Protein AF-A0A511XPR0-F1 (afdb_monomer_lite)

pLDDT: mean 84.02, std 18.01, range [37.25, 98.38]

Foldseek 3Di:
DDDDDDDDDDDPPPPPPPPPPPPVPPPPPQAALVCLVPDDPVCNQVVVFVQCCPQQNWPAWPVSSCVSLVSNPWDWDQDPPQKIKTKHWDWDQDVPDGIKIKIKIKIFHADPVSTGGRDIDIDIDID

Structure (mmCIF, N/CA/C/O backbone):
data_AF-A0A511XPR0-F1
#
_entry.id   AF-A0A511XPR0-F1
#
loop_
_atom_site.group_PDB
_atom_site.id
_atom_site.type_symbol
_atom_site.label_atom_id
_atom_site.label_alt_id
_atom_site.label_comp_id
_atom_site.label_asym_id
_atom_site.label_entity_id
_atom_site.label_seq_id
_atom_site.pdbx_PDB_ins_code
_atom_site.Cartn_x
_atom_site.Cartn_y
_atom_site.Cartn_z
_atom_site.occupancy
_atom_site.B_iso_or_equiv
_atom_site.auth_seq_id
_atom_site.auth_comp_id
_atom_site.auth_asym_id
_atom_site.auth_atom_id
_atom_site.pdbx_PDB_model_num
ATOM 1 N N . MET A 1 1 ? 35.590 -77.454 20.969 1.00 38.31 1 MET A N 1
ATOM 2 C CA . MET A 1 1 ? 37.048 -77.222 20.984 1.00 38.31 1 MET A CA 1
ATOM 3 C C . MET A 1 1 ? 37.382 -76.160 19.952 1.00 38.31 1 MET A C 1
ATOM 5 O O . MET A 1 1 ? 36.944 -76.286 18.820 1.00 38.31 1 MET A O 1
ATOM 9 N N . SER A 1 2 ? 38.134 -75.153 20.403 1.00 37.25 2 SER A N 1
ATOM 10 C CA . SER A 1 2 ? 39.108 -74.358 19.637 1.00 37.25 2 SER A CA 1
ATOM 11 C C . SER A 1 2 ? 38.615 -73.347 18.590 1.00 37.25 2 SER A C 1
ATOM 13 O O . SER A 1 2 ? 38.543 -73.643 17.408 1.00 37.25 2 SER A O 1
ATOM 15 N N . SER A 1 3 ? 38.357 -72.132 19.090 1.00 43.34 3 SER A N 1
ATOM 16 C CA . SER A 1 3 ? 39.143 -70.896 18.886 1.00 43.34 3 SER A CA 1
ATOM 17 C C . SER A 1 3 ? 39.477 -70.331 17.486 1.00 43.34 3 SER A C 1
ATOM 19 O O . SER A 1 3 ? 39.581 -71.053 16.502 1.00 43.34 3 SER A O 1
ATOM 21 N N . PRO A 1 4 ? 39.663 -68.992 17.420 1.00 56.97 4 PRO A N 1
ATOM 22 C CA . PRO A 1 4 ? 39.358 -68.130 16.280 1.00 56.97 4 PRO A CA 1
ATOM 23 C C . PRO A 1 4 ? 40.605 -67.737 15.472 1.00 56.97 4 PRO A C 1
ATOM 25 O O . PRO A 1 4 ? 41.732 -67.867 15.946 1.00 56.97 4 PRO A O 1
ATOM 28 N N . CYS A 1 5 ? 40.415 -67.158 14.282 1.00 52.38 5 CYS A N 1
ATOM 29 C CA . CYS A 1 5 ? 41.480 -66.424 13.596 1.00 52.38 5 CYS A CA 1
ATOM 30 C C . CYS A 1 5 ? 41.049 -64.976 13.335 1.00 52.38 5 CYS A C 1
ATOM 32 O O . CYS A 1 5 ? 40.307 -64.666 12.407 1.00 52.38 5 CYS A O 1
ATOM 34 N N . THR A 1 6 ? 41.522 -64.104 14.219 1.00 53.62 6 THR A N 1
ATOM 35 C CA . THR A 1 6 ? 41.489 -62.643 14.153 1.00 53.62 6 THR A CA 1
ATOM 36 C C . THR A 1 6 ? 42.359 -62.120 13.004 1.00 53.62 6 THR A C 1
ATOM 38 O O . THR A 1 6 ? 43.535 -62.469 12.938 1.00 53.62 6 THR A O 1
ATOM 41 N N . ARG A 1 7 ? 41.838 -61.207 12.170 1.00 49.62 7 ARG A N 1
ATOM 42 C CA . ARG A 1 7 ? 42.614 -60.209 11.393 1.00 49.62 7 ARG A CA 1
ATOM 43 C C . ARG A 1 7 ? 41.786 -58.918 11.323 1.00 49.62 7 ARG A C 1
ATOM 45 O O . ARG A 1 7 ? 40.700 -58.928 10.765 1.00 49.62 7 ARG A O 1
ATOM 52 N N . ILE A 1 8 ? 42.066 -57.961 12.208 1.00 53.03 8 ILE A N 1
ATOM 53 C CA . ILE A 1 8 ? 42.859 -56.731 11.990 1.00 53.03 8 ILE A CA 1
ATOM 54 C C . ILE A 1 8 ? 42.204 -55.758 10.994 1.00 53.03 8 ILE A C 1
ATOM 56 O O . ILE A 1 8 ? 41.913 -56.085 9.851 1.00 53.03 8 ILE A O 1
ATOM 60 N N . ALA A 1 9 ? 41.977 -54.559 11.528 1.00 51.84 9 ALA A N 1
ATOM 61 C CA . ALA A 1 9 ? 41.150 -53.461 11.061 1.00 51.84 9 ALA A CA 1
ATOM 62 C C . ALA A 1 9 ? 41.687 -52.688 9.847 1.00 51.84 9 ALA A C 1
ATOM 64 O O . ALA A 1 9 ? 42.891 -52.617 9.618 1.00 51.84 9 ALA A O 1
ATOM 65 N N . LEU A 1 10 ? 40.781 -51.961 9.189 1.00 43.81 10 LEU A N 1
ATOM 66 C CA . LEU A 1 10 ? 41.106 -50.682 8.562 1.00 43.81 10 LEU A CA 1
ATOM 67 C C . LEU A 1 10 ? 39.925 -49.723 8.740 1.00 43.81 10 LEU A C 1
ATOM 69 O O . LEU A 1 10 ? 38.854 -49.883 8.161 1.00 43.81 10 LEU A O 1
ATOM 73 N N . ILE A 1 11 ? 40.136 -48.761 9.633 1.00 55.88 11 ILE A N 1
ATOM 74 C CA . ILE A 1 11 ? 39.236 -47.653 9.933 1.00 55.88 11 ILE A CA 1
ATOM 75 C C . ILE A 1 11 ? 39.344 -46.663 8.771 1.00 55.88 11 ILE A C 1
ATOM 77 O O . ILE A 1 11 ? 40.370 -46.008 8.612 1.00 55.88 11 ILE A O 1
ATOM 81 N N . ALA A 1 12 ? 38.291 -46.545 7.966 1.00 52.66 12 ALA A N 1
ATOM 82 C CA . ALA A 1 12 ? 38.139 -45.455 7.009 1.00 52.66 12 ALA A CA 1
ATOM 83 C C . ALA A 1 12 ? 37.118 -44.458 7.567 1.00 52.66 12 ALA A C 1
ATOM 85 O O . ALA A 1 12 ? 35.947 -44.455 7.189 1.00 52.66 12 ALA A O 1
ATOM 86 N N . THR A 1 13 ? 37.552 -43.623 8.512 1.00 58.22 13 THR A N 1
ATOM 87 C CA . THR A 1 13 ? 36.764 -42.470 8.957 1.00 58.22 13 THR A CA 1
ATOM 88 C C . THR A 1 13 ? 36.824 -41.420 7.855 1.00 58.22 13 THR A C 1
ATOM 90 O O . THR A 1 13 ? 37.716 -40.574 7.828 1.00 58.22 13 THR A O 1
ATOM 93 N N . ALA A 1 14 ? 35.895 -41.491 6.905 1.00 56.81 14 ALA A N 1
ATOM 94 C CA . ALA A 1 14 ? 35.669 -40.400 5.973 1.00 56.81 14 ALA A CA 1
ATOM 95 C C . ALA A 1 14 ? 35.142 -39.203 6.778 1.00 56.81 14 ALA A C 1
ATOM 97 O O . ALA A 1 14 ? 33.968 -39.152 7.145 1.00 56.81 14 ALA A O 1
ATOM 98 N N . MET A 1 15 ? 36.027 -38.255 7.094 1.00 55.50 15 MET A N 1
ATOM 99 C CA . MET A 1 15 ? 35.630 -36.929 7.555 1.00 55.50 15 MET A CA 1
ATOM 100 C C . MET A 1 15 ? 34.886 -36.252 6.404 1.00 55.50 15 MET A C 1
ATOM 102 O O . MET A 1 15 ? 35.480 -35.600 5.549 1.00 55.50 15 MET A O 1
ATOM 106 N N . LEU A 1 16 ? 33.568 -36.437 6.361 1.00 52.12 16 LEU A N 1
ATOM 107 C CA . LEU A 1 16 ? 32.683 -35.555 5.620 1.00 52.12 16 LEU A CA 1
ATOM 108 C C . LEU A 1 16 ? 32.689 -34.226 6.367 1.00 52.12 16 LEU A C 1
ATOM 110 O O . LEU A 1 16 ? 31.879 -33.976 7.258 1.00 52.12 16 LEU A O 1
ATOM 114 N N . SER A 1 17 ? 33.657 -33.388 6.017 1.00 56.12 17 SER A N 1
ATOM 115 C CA . SER A 1 17 ? 33.628 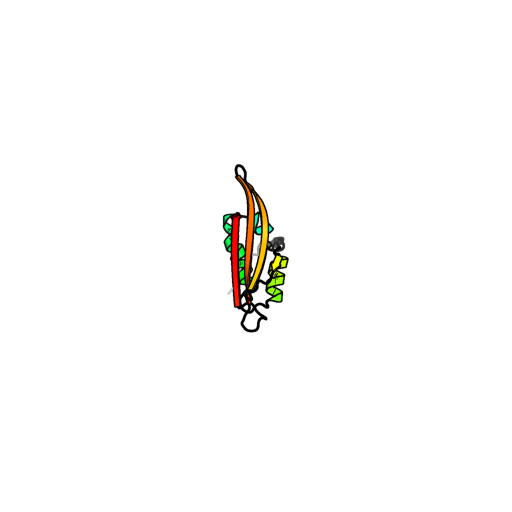-31.964 6.294 1.00 56.12 17 SER A CA 1
ATOM 116 C C . SER A 1 17 ? 32.392 -31.409 5.595 1.00 56.12 17 SER A C 1
ATOM 118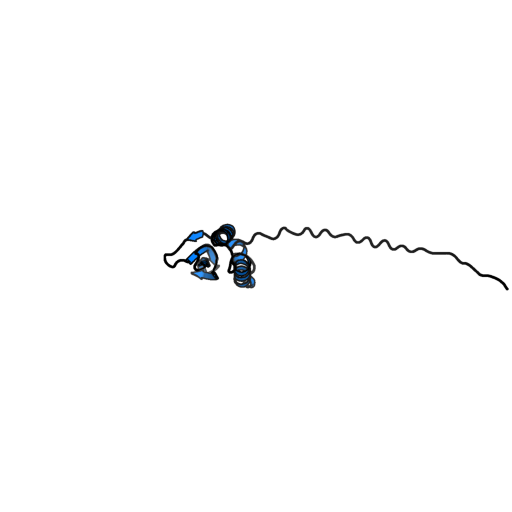 O O . SER A 1 17 ? 32.452 -31.006 4.433 1.00 56.12 17 SER A O 1
ATOM 120 N N . LEU A 1 18 ? 31.243 -31.413 6.276 1.00 55.94 18 LEU A N 1
ATOM 121 C CA . LEU A 1 18 ? 30.151 -30.527 5.909 1.00 55.94 18 LEU A CA 1
ATOM 122 C C . LEU A 1 18 ? 30.679 -29.117 6.150 1.00 55.94 18 LEU A C 1
ATOM 124 O O . LEU A 1 18 ? 30.584 -28.574 7.249 1.00 55.94 18 LEU A O 1
ATOM 128 N N . GLY A 1 19 ? 31.288 -28.542 5.114 1.00 53.03 19 GLY A N 1
ATOM 129 C CA . GLY A 1 19 ? 31.463 -27.110 5.017 1.00 53.03 19 GLY A CA 1
ATOM 130 C C . GLY A 1 19 ? 30.071 -26.514 5.114 1.00 53.03 19 GLY A C 1
ATOM 131 O O . GLY A 1 19 ? 29.310 -26.542 4.145 1.00 53.03 19 GLY A O 1
ATOM 132 N N . ALA A 1 20 ? 29.719 -26.043 6.309 1.00 60.31 20 ALA A N 1
ATOM 133 C CA . ALA A 1 20 ? 28.565 -25.202 6.522 1.00 60.31 20 ALA A CA 1
ATOM 134 C C . ALA A 1 20 ? 28.809 -23.963 5.667 1.00 60.31 20 ALA A C 1
ATOM 136 O O . ALA A 1 20 ? 29.496 -23.028 6.070 1.00 60.31 20 ALA A O 1
ATOM 137 N N . SER A 1 21 ? 28.310 -24.010 4.435 1.00 53.28 21 SER A N 1
ATOM 138 C CA . SER A 1 21 ? 28.191 -22.833 3.603 1.00 53.28 21 SER A CA 1
ATOM 139 C C . SER A 1 21 ? 27.257 -21.924 4.377 1.00 53.28 21 SER A C 1
ATOM 141 O O . SER A 1 21 ? 26.043 -22.131 4.394 1.00 53.28 21 SER A O 1
ATOM 143 N N . THR A 1 22 ? 27.823 -20.960 5.093 1.00 53.31 22 THR A N 1
ATOM 144 C CA . THR A 1 22 ? 27.074 -19.819 5.580 1.00 53.31 22 THR A CA 1
ATOM 145 C C . THR A 1 22 ? 26.642 -19.088 4.323 1.00 53.31 22 THR A C 1
ATOM 147 O O . THR A 1 22 ? 27.352 -18.246 3.778 1.00 53.31 22 THR A O 1
ATOM 150 N N . ALA A 1 23 ? 25.483 -19.479 3.789 1.00 57.50 23 ALA A N 1
ATOM 151 C CA . ALA A 1 23 ? 24.761 -18.642 2.862 1.00 57.50 23 ALA A CA 1
ATOM 152 C C . ALA A 1 23 ? 24.636 -17.304 3.584 1.00 57.50 23 ALA A C 1
ATOM 154 O O . ALA A 1 23 ? 23.929 -17.204 4.587 1.00 57.50 23 ALA A O 1
ATOM 155 N N . VAL A 1 24 ? 25.409 -16.311 3.139 1.00 55.22 24 VAL A N 1
ATOM 156 C CA . VAL A 1 24 ? 25.233 -14.925 3.548 1.00 55.22 24 VAL A CA 1
ATOM 157 C C . VAL A 1 24 ? 23.807 -14.611 3.147 1.00 55.22 24 VAL A C 1
ATOM 159 O O . VAL A 1 24 ? 23.506 -14.385 1.974 1.00 55.22 24 VAL A O 1
ATOM 162 N N . GLN A 1 25 ? 22.899 -14.740 4.108 1.00 46.94 25 GLN A N 1
ATOM 163 C CA . GLN A 1 25 ? 21.494 -14.493 3.901 1.00 46.94 25 GLN A CA 1
ATOM 164 C C . GLN A 1 25 ? 21.407 -12.992 3.698 1.00 46.94 25 GLN A C 1
ATOM 166 O O . GLN A 1 25 ? 21.429 -12.224 4.657 1.00 46.94 25 GLN A O 1
ATOM 171 N N . ALA A 1 26 ? 21.438 -12.577 2.427 1.00 57.62 26 ALA A N 1
ATOM 172 C CA . ALA A 1 26 ? 21.257 -11.193 2.044 1.00 57.62 26 ALA A CA 1
ATOM 173 C C . ALA A 1 26 ? 20.029 -10.702 2.804 1.00 57.62 26 ALA A C 1
ATOM 175 O O . ALA A 1 26 ? 18.951 -11.293 2.673 1.00 57.62 26 ALA A O 1
ATOM 176 N N . ALA A 1 27 ? 20.228 -9.700 3.666 1.00 58.62 27 ALA A N 1
ATOM 177 C CA . ALA A 1 27 ? 19.159 -9.185 4.500 1.00 58.62 27 ALA A CA 1
ATOM 178 C C . ALA A 1 27 ? 17.943 -8.933 3.596 1.00 58.62 27 ALA A C 1
ATOM 180 O O . ALA A 1 27 ? 18.115 -8.349 2.516 1.00 58.62 27 ALA A O 1
ATOM 181 N N . PRO A 1 28 ? 16.745 -9.426 3.960 1.00 62.69 28 PRO A N 1
ATOM 182 C CA . PRO A 1 28 ? 15.585 -9.330 3.091 1.00 62.69 28 PRO A CA 1
ATOM 183 C C . PRO A 1 28 ? 15.407 -7.871 2.680 1.00 62.69 28 PRO A C 1
ATOM 185 O O . PRO A 1 28 ? 15.240 -6.996 3.531 1.00 62.69 28 PRO A O 1
ATOM 188 N N . GLN A 1 29 ? 15.513 -7.594 1.375 1.00 69.19 29 GLN A N 1
ATOM 189 C CA . GLN A 1 29 ? 15.449 -6.219 0.891 1.00 69.19 29 GLN A CA 1
ATOM 190 C C . GLN A 1 29 ? 14.142 -5.575 1.355 1.00 69.19 29 GLN A C 1
ATOM 192 O O . GLN A 1 29 ? 13.054 -6.112 1.116 1.00 69.19 29 GLN A O 1
ATOM 197 N N . LYS A 1 30 ? 14.255 -4.408 2.003 1.00 87.00 30 LYS A N 1
ATOM 198 C CA . LYS A 1 30 ? 13.102 -3.628 2.457 1.00 87.00 30 LYS A CA 1
ATOM 199 C C . LYS A 1 30 ? 12.168 -3.376 1.272 1.00 87.00 30 LYS A C 1
ATOM 201 O O . LYS A 1 30 ? 12.587 -2.878 0.224 1.00 87.00 30 LYS A O 1
ATOM 206 N N . PHE A 1 31 ? 10.895 -3.722 1.444 1.00 94.25 31 PHE A N 1
ATOM 207 C CA . PHE A 1 31 ? 9.879 -3.455 0.435 1.00 94.25 31 PHE A CA 1
ATOM 208 C C . PHE A 1 31 ? 9.677 -1.943 0.290 1.00 94.25 31 PHE A C 1
ATOM 210 O O . PHE A 1 31 ? 9.401 -1.254 1.270 1.00 94.25 31 PHE A O 1
ATOM 217 N N . THR A 1 32 ? 9.773 -1.445 -0.941 1.00 96.38 32 THR A N 1
ATOM 218 C CA . THR A 1 32 ? 9.325 -0.102 -1.316 1.00 96.38 32 THR A CA 1
ATOM 219 C C . THR A 1 32 ? 8.613 -0.177 -2.660 1.00 96.38 32 THR A C 1
ATOM 221 O O . THR A 1 32 ? 8.970 -0.998 -3.510 1.00 96.38 32 THR A O 1
ATOM 224 N N . PHE A 1 33 ? 7.632 0.698 -2.887 1.00 96.69 33 PHE A N 1
ATOM 225 C CA . PHE A 1 33 ? 6.954 0.775 -4.185 1.00 96.69 33 PHE A CA 1
ATOM 226 C C . PHE A 1 33 ? 7.922 1.143 -5.316 1.00 96.69 33 PHE A C 1
ATOM 228 O O . PHE A 1 33 ? 7.744 0.689 -6.440 1.00 96.69 33 PHE A O 1
ATOM 235 N N . ARG A 1 34 ? 8.996 1.883 -5.007 1.00 94.38 34 ARG A N 1
ATOM 236 C CA . ARG A 1 34 ? 10.075 2.198 -5.952 1.00 94.38 34 ARG A CA 1
ATOM 237 C C . ARG A 1 34 ? 10.836 0.942 -6.378 1.00 94.38 34 ARG A C 1
ATOM 239 O O . ARG A 1 34 ? 10.935 0.668 -7.568 1.00 94.38 34 ARG A O 1
ATOM 246 N N . ASN A 1 35 ? 11.346 0.162 -5.424 1.00 93.25 35 ASN A N 1
ATOM 247 C CA . ASN A 1 35 ? 12.097 -1.062 -5.731 1.00 93.25 35 ASN A CA 1
ATOM 248 C C . ASN A 1 35 ? 11.217 -2.082 -6.453 1.00 93.25 35 ASN A C 1
ATOM 250 O O . ASN A 1 35 ? 11.673 -2.786 -7.350 1.00 93.25 35 ASN A O 1
ATOM 254 N N . LEU A 1 36 ? 9.940 -2.138 -6.075 1.00 94.81 36 LEU A N 1
ATOM 255 C CA . LEU A 1 36 ? 8.954 -2.942 -6.770 1.00 94.81 36 LEU A CA 1
ATOM 256 C C . LEU A 1 36 ? 8.785 -2.487 -8.225 1.00 94.81 36 LEU A C 1
ATOM 258 O O . LEU A 1 36 ? 8.870 -3.311 -9.132 1.00 94.81 36 LEU A O 1
ATOM 262 N N . GLU A 1 37 ? 8.561 -1.190 -8.449 1.00 93.69 37 GLU A N 1
ATOM 263 C CA . GLU A 1 37 ? 8.306 -0.635 -9.777 1.00 93.69 37 GLU A CA 1
ATOM 264 C C . GLU A 1 37 ? 9.495 -0.802 -10.717 1.00 93.69 37 GLU A C 1
ATOM 266 O O . GLU A 1 37 ? 9.299 -1.067 -11.895 1.00 93.69 37 GLU A O 1
ATOM 271 N N . PHE A 1 38 ? 10.726 -0.703 -10.227 1.00 90.12 38 PHE A N 1
ATOM 272 C CA . PHE A 1 38 ? 11.914 -0.841 -11.072 1.00 90.12 38 PHE A CA 1
ATOM 273 C C . PHE A 1 38 ? 12.530 -2.251 -11.046 1.00 90.12 38 PHE A C 1
ATOM 275 O O . PHE A 1 38 ? 13.557 -2.481 -11.675 1.00 90.12 38 PHE A O 1
ATOM 282 N N . GLY A 1 39 ? 11.873 -3.211 -10.383 1.00 88.88 39 GLY A N 1
ATOM 283 C CA . GLY A 1 39 ? 12.207 -4.637 -10.425 1.00 88.88 39 GLY A CA 1
ATOM 284 C C . GLY A 1 39 ? 11.482 -5.410 -11.540 1.00 88.88 39 GLY A C 1
ATOM 285 O O . GLY A 1 39 ? 11.009 -4.836 -12.528 1.00 88.88 39 GLY A O 1
ATOM 286 N N . SER A 1 40 ? 11.363 -6.734 -11.362 1.00 88.81 40 SER A N 1
ATOM 287 C CA . SER A 1 40 ? 10.723 -7.663 -12.313 1.00 88.81 40 SER A CA 1
ATOM 288 C C . SER A 1 40 ? 9.282 -7.259 -12.646 1.00 88.81 40 SER A C 1
ATOM 290 O O . SER A 1 40 ? 8.420 -7.252 -11.764 1.00 88.81 40 SER A O 1
ATOM 292 N N . ARG A 1 41 ? 9.028 -6.931 -13.924 1.00 88.94 41 ARG A N 1
ATOM 293 C CA . ARG A 1 41 ? 7.748 -6.404 -14.444 1.00 88.94 41 ARG A CA 1
ATOM 294 C C . ARG A 1 41 ? 6.550 -7.297 -14.132 1.00 88.94 41 ARG A C 1
ATOM 296 O O . ARG A 1 41 ? 5.535 -6.806 -13.643 1.00 88.94 41 ARG A O 1
ATOM 303 N N . ASP A 1 42 ? 6.702 -8.590 -14.366 1.00 92.62 42 ASP A N 1
ATOM 304 C CA . ASP A 1 42 ? 5.713 -9.649 -14.151 1.00 92.62 42 ASP A CA 1
ATOM 305 C C . ASP A 1 42 ? 5.311 -9.806 -12.676 1.00 92.62 42 ASP A C 1
ATOM 307 O O . ASP A 1 42 ? 4.174 -10.155 -12.365 1.00 92.62 42 ASP A O 1
ATOM 311 N N . LYS A 1 43 ? 6.212 -9.480 -11.741 1.00 92.56 43 LYS A N 1
ATOM 312 C CA . LYS A 1 43 ? 5.988 -9.685 -10.300 1.00 92.56 43 LYS A CA 1
ATOM 313 C C . LYS A 1 43 ? 5.468 -8.455 -9.567 1.00 92.56 43 LYS A C 1
ATOM 315 O O . LYS A 1 43 ? 5.191 -8.549 -8.373 1.00 92.56 43 LYS A O 1
ATOM 320 N N . ARG A 1 44 ? 5.332 -7.306 -10.236 1.00 94.44 44 ARG A N 1
ATOM 321 C CA . ARG A 1 44 ? 5.005 -6.027 -9.583 1.00 94.44 44 ARG A CA 1
ATOM 322 C C . ARG A 1 44 ? 3.688 -6.085 -8.818 1.00 94.44 44 ARG A C 1
ATOM 324 O O . ARG A 1 44 ? 3.661 -5.922 -7.602 1.00 94.44 44 ARG A O 1
ATOM 331 N N . VAL A 1 45 ? 2.592 -6.341 -9.528 1.00 96.12 45 VAL A N 1
ATOM 332 C CA . VAL A 1 45 ? 1.249 -6.332 -8.931 1.00 96.12 45 VAL A CA 1
ATOM 333 C C . VAL A 1 45 ? 1.089 -7.438 -7.881 1.00 96.12 45 VAL A C 1
ATOM 335 O O . VAL A 1 45 ? 0.718 -7.096 -6.756 1.00 96.12 45 VAL A O 1
ATOM 338 N N . PRO A 1 46 ? 1.460 -8.708 -8.149 1.00 96.75 46 PRO A N 1
ATOM 339 C CA . PRO A 1 46 ? 1.347 -9.763 -7.144 1.00 96.75 46 PRO A CA 1
ATOM 340 C C . PRO A 1 46 ? 2.157 -9.483 -5.872 1.00 96.75 46 PRO A C 1
ATOM 342 O O . PRO A 1 46 ? 1.675 -9.713 -4.765 1.00 96.75 46 PRO A O 1
ATOM 345 N N . ARG A 1 47 ? 3.375 -8.931 -5.987 1.00 96.44 47 ARG A N 1
ATOM 346 C CA . ARG A 1 47 ? 4.191 -8.610 -4.804 1.00 96.44 47 ARG A CA 1
ATOM 347 C C . ARG A 1 47 ? 3.646 -7.423 -4.012 1.00 96.44 47 ARG A C 1
ATOM 349 O O . ARG A 1 47 ? 3.740 -7.456 -2.788 1.00 96.44 47 ARG A O 1
ATOM 356 N N . ALA A 1 48 ? 3.075 -6.405 -4.662 1.00 97.69 48 ALA A N 1
ATOM 357 C CA . ALA A 1 48 ? 2.368 -5.337 -3.950 1.00 97.69 48 ALA A CA 1
ATOM 358 C C . ALA A 1 48 ? 1.162 -5.881 -3.182 1.00 97.69 48 ALA A C 1
ATOM 360 O O . ALA A 1 48 ? 0.997 -5.571 -2.004 1.00 97.69 48 ALA A O 1
ATOM 361 N N . GLN A 1 49 ? 0.346 -6.712 -3.834 1.00 98.19 49 GLN A N 1
ATOM 362 C CA . GLN A 1 49 ? -0.825 -7.329 -3.212 1.00 98.19 49 GLN A CA 1
ATOM 363 C C . GLN A 1 49 ? -0.422 -8.188 -2.012 1.00 98.19 49 GLN A C 1
ATOM 365 O O . GLN A 1 49 ? -0.980 -8.019 -0.934 1.00 98.19 49 GLN A O 1
ATOM 370 N N . ALA A 1 50 ? 0.604 -9.031 -2.159 1.00 97.44 50 ALA A N 1
ATOM 371 C CA . ALA A 1 50 ? 1.119 -9.857 -1.070 1.00 97.44 50 ALA A CA 1
ATOM 372 C C . ALA A 1 50 ? 1.727 -9.035 0.080 1.00 97.44 50 ALA A C 1
ATOM 374 O O . ALA A 1 50 ? 1.667 -9.454 1.234 1.00 97.44 50 ALA A O 1
ATOM 375 N N . TYR A 1 51 ? 2.334 -7.880 -0.213 1.00 97.12 51 TYR A N 1
ATOM 376 C CA . TYR A 1 51 ? 2.810 -6.967 0.823 1.00 97.12 51 TYR A CA 1
ATOM 377 C C . TYR A 1 51 ? 1.634 -6.394 1.619 1.00 97.12 51 TYR A C 1
ATOM 379 O O . TYR A 1 51 ? 1.584 -6.602 2.826 1.00 97.12 51 TYR A O 1
ATOM 387 N N . VAL A 1 52 ? 0.661 -5.769 0.947 1.00 98.12 52 VAL A N 1
ATOM 388 C CA . VAL A 1 52 ? -0.508 -5.149 1.597 1.00 98.12 52 VAL A CA 1
ATOM 389 C C . VAL A 1 52 ? -1.345 -6.175 2.359 1.00 98.12 52 VAL A C 1
ATOM 391 O O . VAL A 1 52 ? -1.700 -5.930 3.507 1.00 98.12 52 VAL A O 1
ATOM 394 N N . ALA A 1 53 ? -1.582 -7.354 1.782 1.00 97.69 53 ALA A N 1
ATOM 395 C CA . ALA A 1 53 ? -2.322 -8.426 2.445 1.00 97.69 53 ALA A CA 1
ATOM 396 C C . ALA A 1 53 ? -1.636 -8.935 3.723 1.00 97.69 53 ALA A C 1
ATOM 398 O O . ALA A 1 53 ? -2.316 -9.417 4.620 1.00 97.69 53 ALA A O 1
ATOM 399 N N . ARG A 1 54 ? -0.303 -8.834 3.820 1.00 96.88 54 ARG A N 1
ATOM 400 C CA . ARG A 1 54 ? 0.456 -9.274 4.998 1.00 96.88 54 ARG A CA 1
ATOM 401 C C . ARG A 1 54 ? 0.620 -8.174 6.045 1.00 96.88 54 ARG A C 1
ATOM 403 O O . ARG A 1 54 ? 0.590 -8.472 7.230 1.00 96.88 54 ARG A O 1
ATOM 410 N N . THR A 1 55 ? 0.871 -6.935 5.628 1.00 97.06 55 THR A N 1
ATOM 411 C CA . THR A 1 55 ? 1.259 -5.842 6.541 1.00 97.06 55 THR A CA 1
ATOM 412 C C . THR A 1 55 ? 0.116 -4.900 6.897 1.00 97.06 55 THR A C 1
ATOM 414 O O . THR A 1 55 ? 0.253 -4.108 7.822 1.00 97.06 55 THR A O 1
ATOM 417 N N . MET A 1 56 ? -0.989 -4.961 6.157 1.00 97.50 56 MET A N 1
ATOM 418 C CA . MET A 1 56 ? -2.165 -4.099 6.307 1.00 97.50 56 MET A CA 1
ATOM 419 C C . MET A 1 56 ? -3.435 -4.958 6.248 1.00 97.50 56 MET A C 1
ATOM 421 O O . MET A 1 56 ? -4.429 -4.587 5.622 1.00 97.50 56 MET A O 1
ATOM 425 N N . ALA A 1 57 ? -3.369 -6.160 6.821 1.00 97.38 57 ALA A N 1
ATOM 426 C CA . ALA A 1 57 ? -4.481 -7.101 6.868 1.00 97.38 57 ALA A CA 1
ATOM 427 C C . ALA A 1 57 ? -5.622 -6.567 7.753 1.00 97.38 57 ALA A C 1
ATOM 429 O O . ALA A 1 57 ? -5.365 -5.728 8.627 1.00 97.38 57 ALA A O 1
ATOM 430 N N . PRO A 1 58 ? -6.859 -7.073 7.593 1.00 97.38 58 PRO A N 1
ATOM 431 C CA . PRO A 1 58 ? -7.935 -6.787 8.533 1.00 97.38 58 PRO A CA 1
ATOM 432 C C . PRO A 1 58 ? -7.516 -7.028 9.993 1.00 97.38 58 PRO A C 1
ATOM 434 O O . PRO A 1 58 ? -6.832 -8.008 10.284 1.00 97.38 58 PRO A O 1
ATOM 437 N N . GLY A 1 59 ? -7.889 -6.118 10.893 1.00 97.00 59 GLY A N 1
ATOM 438 C CA . GLY A 1 59 ? -7.499 -6.131 12.308 1.00 97.00 59 GLY A CA 1
ATOM 439 C C . GLY A 1 59 ? -6.135 -5.496 12.618 1.00 97.00 59 GLY A C 1
ATOM 440 O O . GLY A 1 59 ? -5.827 -5.260 13.783 1.00 97.00 59 GLY A O 1
ATOM 441 N N . THR A 1 60 ? -5.324 -5.158 11.607 1.00 98.00 60 THR A N 1
ATOM 442 C CA . THR A 1 60 ? -4.112 -4.338 11.815 1.00 98.00 60 THR A CA 1
ATOM 443 C C . THR A 1 60 ? -4.525 -2.943 12.273 1.00 98.00 60 THR A C 1
ATOM 445 O O . THR A 1 60 ? -5.479 -2.396 11.727 1.00 98.00 60 THR A O 1
ATOM 448 N N . SER A 1 61 ? -3.816 -2.329 13.224 1.00 97.88 61 SER A N 1
ATOM 449 C CA . SER A 1 61 ? -4.118 -0.941 13.600 1.00 97.88 61 SER A CA 1
ATOM 450 C C . SER A 1 61 ? -3.963 -0.001 12.395 1.00 97.88 61 SER A C 1
ATOM 452 O O . SER A 1 61 ? -3.055 -0.163 11.569 1.00 97.88 61 SER A O 1
ATOM 454 N N . MET A 1 62 ? -4.838 1.002 12.289 1.00 96.62 62 MET A N 1
ATOM 455 C CA . MET A 1 62 ? -4.771 2.003 11.221 1.00 96.62 62 MET A CA 1
ATOM 456 C C . MET A 1 62 ? -3.429 2.735 11.246 1.00 96.62 62 MET A C 1
ATOM 458 O O . MET A 1 62 ? -2.791 2.870 10.206 1.00 96.62 62 MET A O 1
ATOM 462 N N . ALA A 1 63 ? -2.949 3.116 12.433 1.00 96.75 63 ALA A N 1
ATOM 463 C CA . ALA A 1 63 ? -1.650 3.762 12.605 1.00 96.75 63 ALA A CA 1
ATOM 464 C C . ALA A 1 63 ? -0.498 2.906 12.045 1.00 96.75 63 ALA A C 1
ATOM 466 O O . ALA A 1 63 ? 0.284 3.385 11.223 1.00 96.75 63 ALA A O 1
ATOM 467 N N . SER A 1 64 ? -0.432 1.616 12.397 1.00 98.06 64 SER A N 1
ATOM 468 C CA . SER A 1 64 ? 0.620 0.725 11.893 1.00 98.06 64 SER A CA 1
ATOM 469 C C . SER A 1 64 ? 0.503 0.467 10.390 1.00 98.06 64 SER A C 1
ATOM 471 O O . SER A 1 64 ? 1.524 0.396 9.706 1.00 98.06 64 SER A O 1
ATOM 473 N N . ALA A 1 65 ? -0.713 0.361 9.847 1.00 97.94 65 ALA A N 1
ATOM 474 C CA . ALA A 1 65 ? -0.922 0.196 8.410 1.00 97.94 65 ALA A CA 1
ATOM 475 C C . ALA A 1 65 ? -0.484 1.444 7.617 1.00 97.94 65 ALA A C 1
ATOM 477 O O . ALA A 1 65 ? 0.186 1.326 6.585 1.00 97.94 65 ALA A O 1
ATOM 478 N N . ILE A 1 66 ? -0.801 2.639 8.126 1.00 97.81 66 ILE A N 1
ATOM 479 C CA . ILE A 1 66 ? -0.346 3.923 7.578 1.00 97.81 66 ILE A CA 1
ATOM 480 C C . ILE A 1 66 ? 1.180 4.005 7.619 1.00 97.81 66 ILE A C 1
ATOM 482 O O . ILE A 1 66 ? 1.808 4.338 6.611 1.00 97.81 66 ILE A O 1
ATOM 486 N N . ASP A 1 67 ? 1.794 3.662 8.748 1.00 98.06 67 ASP A N 1
ATOM 487 C CA . ASP A 1 67 ? 3.247 3.692 8.897 1.00 98.06 67 ASP A CA 1
ATOM 488 C C . ASP A 1 67 ? 3.936 2.668 7.999 1.00 98.06 67 ASP A C 1
ATOM 490 O O . ASP A 1 67 ? 4.975 2.969 7.411 1.00 98.06 67 ASP A O 1
ATOM 494 N N . ALA A 1 68 ? 3.358 1.481 7.806 1.00 97.88 68 ALA A N 1
ATOM 495 C CA . ALA A 1 68 ? 3.853 0.511 6.836 1.00 97.88 68 ALA A CA 1
ATOM 496 C C . ALA A 1 68 ? 3.826 1.087 5.409 1.00 97.88 68 ALA A C 1
ATOM 498 O O . ALA A 1 68 ? 4.820 0.991 4.684 1.00 97.88 68 ALA A O 1
ATOM 499 N N . ALA A 1 69 ? 2.735 1.753 5.014 1.00 97.81 69 ALA A N 1
ATOM 500 C CA . ALA A 1 69 ? 2.623 2.380 3.698 1.00 97.81 69 ALA A CA 1
ATOM 501 C C . ALA A 1 69 ? 3.635 3.528 3.518 1.00 97.81 69 ALA A C 1
ATOM 503 O O . ALA A 1 69 ? 4.311 3.598 2.487 1.00 97.81 69 ALA A O 1
ATOM 504 N N . LYS A 1 70 ? 3.807 4.377 4.539 1.00 97.94 70 LYS A N 1
ATOM 505 C CA . LYS A 1 70 ? 4.830 5.436 4.566 1.00 97.94 70 LYS A CA 1
ATOM 506 C C . LYS A 1 70 ? 6.242 4.865 4.466 1.00 97.94 70 LYS A C 1
ATOM 508 O O . LYS A 1 70 ? 7.038 5.317 3.646 1.00 97.94 70 LYS A O 1
ATOM 513 N N . ASN A 1 71 ? 6.535 3.807 5.220 1.00 97.19 71 ASN A N 1
ATOM 514 C CA . ASN A 1 71 ? 7.816 3.103 5.181 1.00 97.19 71 ASN A CA 1
ATOM 515 C C . ASN A 1 71 ? 8.105 2.435 3.828 1.00 97.19 71 ASN A C 1
ATOM 517 O O . ASN A 1 71 ? 9.276 2.250 3.485 1.00 97.19 71 ASN A O 1
ATOM 521 N N . ALA A 1 72 ? 7.064 2.101 3.060 1.00 97.56 72 ALA A N 1
ATOM 522 C CA . ALA A 1 72 ? 7.161 1.630 1.679 1.00 97.56 72 ALA A CA 1
ATOM 523 C C . ALA A 1 72 ? 7.308 2.769 0.644 1.00 97.56 72 ALA A C 1
ATOM 525 O O . ALA A 1 72 ? 7.449 2.495 -0.553 1.00 97.56 72 ALA A O 1
ATOM 526 N N . GLY A 1 73 ? 7.307 4.031 1.086 1.00 97.00 73 GLY A N 1
ATOM 527 C CA . GLY A 1 73 ? 7.516 5.223 0.262 1.00 97.00 73 GLY A CA 1
ATOM 528 C C . GLY A 1 73 ? 6.239 5.907 -0.231 1.00 97.00 73 GLY A C 1
ATOM 529 O O . GLY A 1 73 ? 6.318 6.703 -1.165 1.00 97.00 73 GLY A O 1
ATOM 530 N N . ALA A 1 74 ? 5.073 5.600 0.344 1.00 98.00 74 ALA A N 1
ATOM 531 C CA . ALA A 1 74 ? 3.818 6.270 0.005 1.00 98.00 74 ALA A CA 1
ATOM 532 C C . ALA A 1 74 ? 3.562 7.506 0.886 1.00 98.00 74 ALA A C 1
ATOM 534 O O . ALA A 1 74 ? 3.971 7.567 2.043 1.00 98.00 74 ALA A O 1
ATOM 535 N N . ARG A 1 75 ? 2.831 8.486 0.354 1.00 97.56 75 ARG A N 1
ATOM 536 C CA . ARG A 1 75 ? 2.238 9.590 1.124 1.00 97.56 75 ARG A CA 1
ATOM 537 C C . ARG A 1 75 ? 0.777 9.267 1.392 1.00 97.56 75 ARG A C 1
ATOM 539 O O . ARG A 1 75 ? 0.081 8.886 0.458 1.00 97.56 75 ARG A O 1
ATOM 546 N N . CYS A 1 76 ? 0.320 9.423 2.628 1.00 97.25 76 CYS A N 1
ATOM 547 C CA . CYS A 1 76 ? -1.048 9.093 3.024 1.00 97.25 76 CYS A CA 1
ATOM 548 C C . CYS A 1 76 ? -1.871 10.352 3.281 1.00 97.25 76 CYS A C 1
ATOM 550 O O . CYS A 1 76 ? -1.362 11.307 3.864 1.00 97.25 76 CYS A O 1
ATOM 552 N N . ALA A 1 77 ? -3.131 10.318 2.858 1.00 95.06 77 ALA A N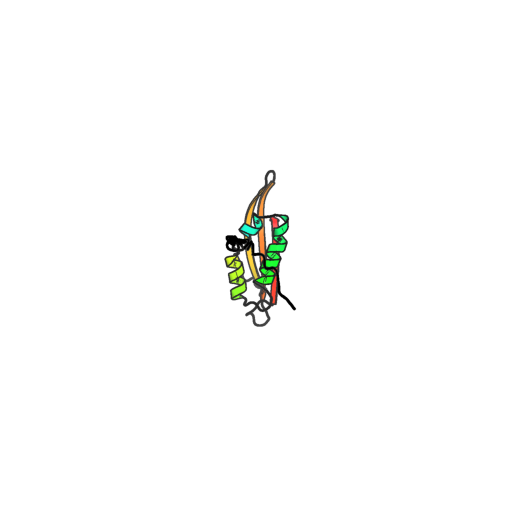 1
ATOM 553 C CA . ALA A 1 77 ? -4.139 11.328 3.140 1.00 95.06 77 ALA A CA 1
ATOM 554 C C . ALA A 1 77 ? -5.462 10.643 3.507 1.00 95.06 77 ALA A C 1
ATOM 556 O O . ALA A 1 77 ? -5.758 9.561 2.998 1.00 95.06 77 ALA A O 1
ATOM 557 N N . GLU A 1 78 ? -6.245 11.284 4.366 1.00 89.44 78 GLU A N 1
ATOM 558 C CA . GLU A 1 78 ? -7.593 10.860 4.753 1.00 89.44 78 GLU A CA 1
ATOM 559 C C . GLU A 1 78 ? -8.614 11.615 3.895 1.00 89.44 78 GLU A C 1
ATOM 561 O O . GLU A 1 78 ? -8.782 12.824 4.073 1.00 89.44 78 GLU A O 1
ATOM 566 N N . PRO A 1 79 ? -9.266 10.968 2.911 1.00 80.00 79 PRO A N 1
ATOM 567 C CA . PRO A 1 79 ? -10.388 11.565 2.211 1.00 80.00 79 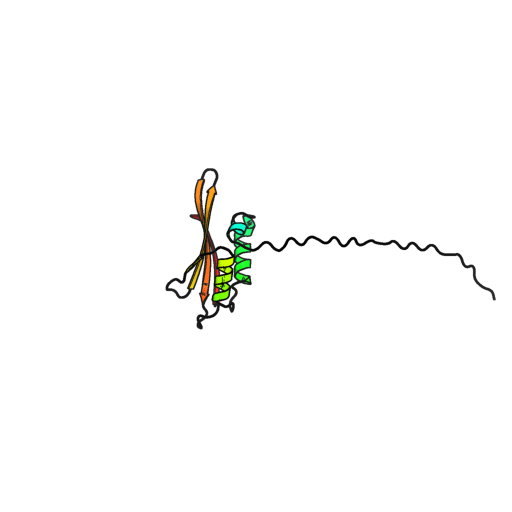PRO A CA 1
ATOM 568 C C . PRO A 1 79 ? -11.615 11.615 3.136 1.00 80.00 79 PRO A C 1
ATOM 570 O O . PRO A 1 79 ? -11.705 10.898 4.130 1.00 80.00 79 PRO A O 1
ATOM 573 N N . ALA A 1 80 ? -12.618 12.411 2.762 1.00 75.50 80 ALA A N 1
ATOM 574 C CA . ALA A 1 80 ? -13.853 12.577 3.539 1.00 75.50 80 ALA A CA 1
ATOM 575 C C . ALA A 1 80 ? -14.709 11.295 3.679 1.00 75.50 80 ALA A C 1
ATOM 577 O O . ALA A 1 80 ? -15.723 11.305 4.367 1.00 75.50 80 ALA A O 1
ATOM 578 N N . ASP A 1 81 ? -14.327 10.194 3.026 1.00 80.06 81 ASP A N 1
ATOM 579 C CA . ASP A 1 81 ? -15.068 8.930 2.986 1.00 80.06 81 ASP A CA 1
ATOM 580 C C . ASP A 1 81 ? -14.700 7.947 4.114 1.00 80.06 81 ASP A C 1
ATOM 582 O O . ASP A 1 81 ? -15.102 6.783 4.068 1.00 80.06 81 ASP A O 1
ATOM 586 N N . GLY A 1 82 ? -13.913 8.387 5.102 1.00 77.81 82 GLY A N 1
ATOM 587 C CA . GLY A 1 82 ? -13.478 7.545 6.222 1.00 77.81 82 GLY A CA 1
ATOM 588 C C . GLY A 1 82 ? -12.463 6.467 5.826 1.00 77.81 82 GLY A C 1
ATOM 589 O O . GLY A 1 82 ? -12.263 5.496 6.559 1.00 77.81 82 GLY A O 1
ATOM 590 N N . SER A 1 83 ? -11.834 6.603 4.655 1.00 92.25 83 SER A N 1
ATOM 591 C CA . SER A 1 83 ? -10.700 5.775 4.252 1.00 92.25 83 SER A CA 1
ATOM 592 C C . SER A 1 83 ? -9.377 6.524 4.422 1.00 92.25 83 SER A C 1
ATOM 594 O O . SER A 1 83 ? -9.335 7.720 4.678 1.00 92.25 83 SER A O 1
ATOM 596 N N . VAL A 1 84 ? -8.263 5.816 4.283 1.00 96.38 84 VAL A N 1
ATOM 597 C CA . VAL A 1 84 ? -6.948 6.421 4.082 1.00 96.38 84 VAL A CA 1
ATOM 598 C C . VAL A 1 84 ? -6.451 5.988 2.718 1.00 96.38 84 VAL A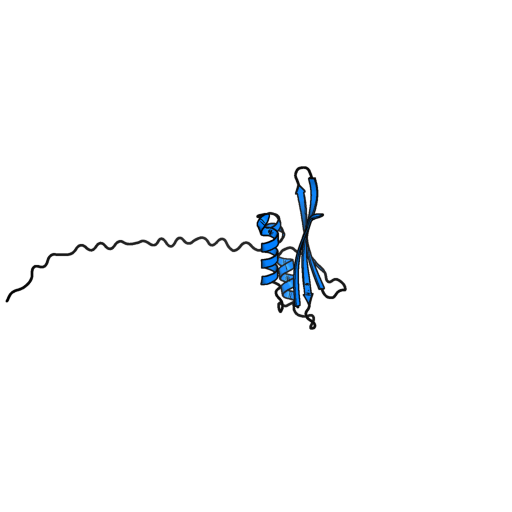 C 1
ATOM 600 O O . VAL A 1 84 ? -6.401 4.793 2.407 1.00 96.38 84 VAL A O 1
ATOM 603 N N . LEU A 1 85 ? -6.059 6.958 1.899 1.00 97.62 85 LEU A N 1
ATOM 604 C CA . LEU A 1 85 ? -5.441 6.726 0.606 1.00 97.62 85 LEU A CA 1
ATOM 605 C C . LEU A 1 85 ? -3.949 7.042 0.693 1.00 97.62 85 LEU A C 1
ATOM 607 O O . LEU A 1 85 ? -3.547 8.195 0.843 1.00 97.62 85 LEU A O 1
ATOM 611 N N . CYS A 1 86 ? -3.119 6.013 0.554 1.00 98.12 86 CYS A N 1
ATOM 612 C CA . CYS A 1 86 ? -1.671 6.137 0.491 1.00 98.12 86 CYS A CA 1
ATOM 613 C C . CYS A 1 86 ? -1.184 5.970 -0.948 1.00 98.12 86 CYS A C 1
ATOM 615 O O . CYS A 1 86 ? -1.423 4.939 -1.576 1.00 98.12 86 CYS A O 1
ATOM 617 N N . THR A 1 87 ? -0.478 6.969 -1.470 1.00 97.88 87 THR A N 1
ATOM 618 C CA . THR A 1 87 ? -0.048 7.025 -2.869 1.00 97.88 87 THR A CA 1
ATOM 619 C C . THR A 1 87 ? 1.472 7.146 -2.986 1.00 97.88 87 THR A C 1
ATOM 621 O O . THR A 1 87 ? 2.082 7.992 -2.332 1.00 97.88 87 THR A O 1
ATOM 624 N N . ALA A 1 88 ? 2.089 6.325 -3.836 1.00 97.31 88 ALA A N 1
ATOM 625 C CA . ALA A 1 88 ? 3.485 6.454 -4.249 1.00 97.31 88 ALA A CA 1
ATOM 626 C C . ALA A 1 88 ? 3.556 6.719 -5.760 1.00 97.31 88 ALA A C 1
ATOM 628 O O . ALA A 1 88 ? 3.076 5.900 -6.545 1.00 97.31 88 ALA A O 1
ATOM 629 N N . ASN A 1 89 ? 4.157 7.848 -6.142 1.00 94.75 89 ASN A N 1
ATOM 630 C CA . ASN A 1 89 ? 4.234 8.315 -7.528 1.00 94.75 89 ASN A CA 1
ATOM 631 C C . ASN A 1 89 ? 5.670 8.265 -8.045 1.00 94.75 89 ASN A C 1
ATOM 633 O O . ASN A 1 89 ? 6.613 8.610 -7.323 1.00 94.75 89 ASN A O 1
ATOM 637 N N . PHE A 1 90 ? 5.828 7.879 -9.306 1.00 91.75 90 PHE A N 1
ATOM 638 C CA . PHE A 1 90 ? 7.112 7.783 -9.984 1.00 91.75 90 PHE A CA 1
ATOM 639 C C . PHE A 1 90 ? 6.972 8.251 -11.422 1.00 91.75 90 PHE A C 1
ATOM 641 O O . PHE A 1 90 ? 6.073 7.811 -12.129 1.00 91.75 90 PHE A O 1
ATOM 648 N N . MET A 1 91 ? 7.919 9.059 -11.883 1.00 88.06 91 MET A N 1
ATOM 649 C CA . MET A 1 91 ? 8.030 9.340 -13.307 1.00 88.06 91 MET A CA 1
ATOM 650 C C . MET A 1 91 ? 8.950 8.317 -13.965 1.00 88.06 91 MET A C 1
ATOM 652 O O . MET A 1 91 ? 10.026 8.012 -13.442 1.00 88.06 91 MET A O 1
ATOM 656 N N . GLN A 1 92 ? 8.531 7.792 -15.111 1.00 83.94 92 GLN A N 1
ATOM 657 C CA . GLN A 1 92 ? 9.344 6.906 -15.934 1.00 83.94 92 GLN A CA 1
ATOM 658 C C . GLN A 1 92 ? 9.374 7.426 -17.365 1.00 83.94 92 GLN A C 1
ATOM 660 O O . GLN A 1 92 ? 8.334 7.637 -17.980 1.00 83.94 92 GLN A O 1
ATOM 665 N N . HIS A 1 93 ? 10.580 7.559 -17.906 1.00 80.62 93 HIS A N 1
ATOM 666 C CA . HIS A 1 93 ? 10.776 7.754 -19.332 1.00 80.62 93 HIS A CA 1
ATOM 667 C C . HIS A 1 93 ? 10.692 6.396 -20.039 1.00 80.62 93 HIS A C 1
ATOM 669 O O . HIS A 1 93 ? 11.414 5.462 -19.669 1.00 80.62 93 HIS A O 1
ATOM 675 N N . ARG A 1 94 ? 9.825 6.266 -21.045 1.00 71.56 94 ARG A N 1
ATOM 676 C CA . ARG A 1 94 ? 9.815 5.105 -21.940 1.00 71.56 94 ARG A CA 1
ATOM 677 C C . ARG A 1 94 ? 10.540 5.471 -23.230 1.00 71.56 94 ARG A C 1
ATOM 679 O O . ARG A 1 94 ? 10.521 6.605 -23.681 1.00 71.56 94 ARG A O 1
ATOM 686 N N . SER A 1 95 ? 11.276 4.532 -23.811 1.00 72.25 95 SER A N 1
ATOM 687 C CA . SER A 1 95 ? 11.916 4.807 -25.100 1.00 72.25 95 SER A CA 1
ATOM 688 C C . SER A 1 95 ? 10.826 4.877 -26.173 1.00 72.25 95 SER A C 1
ATOM 690 O O . SER A 1 95 ? 10.068 3.922 -26.314 1.00 72.25 95 SER A O 1
ATOM 692 N N . GLY A 1 96 ? 10.719 6.008 -26.873 1.00 73.19 96 GLY A N 1
ATOM 693 C CA . GLY A 1 96 ? 9.725 6.224 -27.934 1.00 73.19 96 GLY A CA 1
ATOM 694 C C . GLY A 1 96 ? 8.332 6.665 -27.466 1.00 73.19 96 GLY A C 1
ATOM 695 O O . GLY A 1 96 ? 7.504 7.017 -28.298 1.00 73.19 96 GLY A O 1
ATOM 696 N N . GLU A 1 97 ? 8.080 6.715 -26.159 1.00 65.62 97 GLU A N 1
ATOM 697 C CA . GLU A 1 97 ? 6.836 7.204 -25.556 1.00 65.62 97 GLU A CA 1
ATOM 698 C C . GLU A 1 97 ? 7.229 8.186 -24.449 1.00 65.62 97 GLU A C 1
ATOM 700 O O . GLU A 1 97 ? 8.148 7.896 -23.692 1.00 65.62 97 GLU A O 1
ATOM 705 N N . GLY A 1 98 ? 6.595 9.356 -24.361 1.00 79.44 98 GLY A N 1
ATOM 706 C CA . GLY A 1 98 ? 6.982 10.407 -23.411 1.00 79.44 98 GLY A CA 1
ATOM 707 C C . GLY A 1 98 ? 7.004 9.987 -21.928 1.00 79.44 98 GLY A C 1
ATOM 708 O O . GLY A 1 98 ? 6.866 8.826 -21.545 1.00 79.44 98 GLY A O 1
ATOM 709 N N . MET A 1 99 ? 7.179 10.965 -21.044 1.00 85.25 99 MET A N 1
ATOM 710 C CA . MET A 1 99 ? 7.167 10.714 -19.600 1.00 85.25 99 MET A CA 1
ATOM 711 C C . MET A 1 99 ? 5.812 10.146 -19.159 1.00 85.25 99 MET A C 1
ATOM 713 O O . MET A 1 99 ? 4.791 10.801 -19.337 1.00 85.25 99 MET A O 1
ATOM 717 N N . SER A 1 100 ? 5.810 8.953 -18.560 1.00 86.44 100 SER A N 1
ATOM 718 C CA . SER A 1 100 ? 4.618 8.361 -17.942 1.00 86.44 100 SER A CA 1
ATOM 719 C C . SER A 1 100 ? 4.625 8.590 -16.431 1.00 86.44 100 SER A C 1
ATOM 721 O O . SER A 1 100 ? 5.666 8.416 -15.782 1.00 86.44 100 SER A O 1
ATOM 723 N N . ASP A 1 101 ? 3.463 8.912 -15.859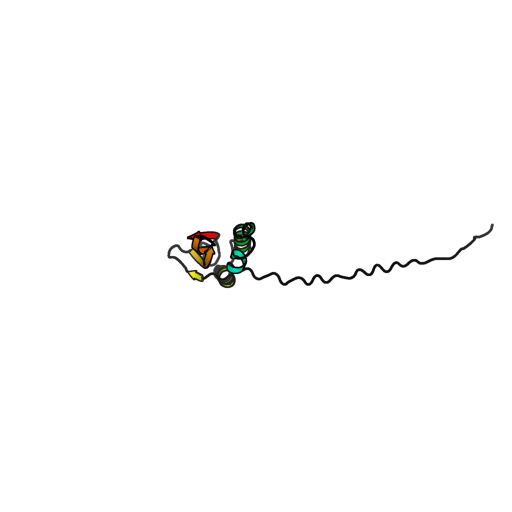 1.00 90.12 101 ASP A N 1
ATOM 724 C CA . ASP A 1 101 ? 3.276 8.972 -14.405 1.00 90.12 101 ASP A CA 1
ATOM 725 C C . ASP A 1 101 ? 2.768 7.623 -13.896 1.00 90.12 101 ASP A C 1
ATOM 727 O O . ASP A 1 101 ? 1.698 7.140 -14.268 1.00 90.12 101 ASP A O 1
ATOM 731 N N . ILE A 1 102 ? 3.555 6.980 -13.043 1.00 93.81 102 ILE A N 1
ATOM 732 C CA . ILE A 1 102 ? 3.234 5.690 -12.450 1.00 93.81 102 ILE A CA 1
ATOM 733 C C . ILE A 1 102 ? 2.800 5.916 -11.015 1.00 93.81 102 ILE A C 1
ATOM 735 O O . ILE A 1 102 ? 3.574 6.404 -10.194 1.00 93.81 102 ILE A O 1
ATOM 739 N N . GLN A 1 103 ? 1.601 5.444 -10.688 1.00 96.62 103 GLN A N 1
ATOM 740 C CA . GLN A 1 103 ? 1.044 5.574 -9.349 1.00 96.62 103 GLN A CA 1
ATOM 741 C C . GLN A 1 103 ? 0.728 4.211 -8.747 1.00 96.62 103 GLN A C 1
ATOM 743 O O . GLN A 1 103 ? 0.067 3.372 -9.365 1.00 96.62 103 GLN A O 1
ATOM 748 N N . TRP A 1 104 ? 1.142 4.025 -7.501 1.00 98.00 104 TRP A N 1
ATOM 749 C CA . TRP A 1 104 ? 0.691 2.948 -6.631 1.00 98.00 104 TRP A CA 1
ATOM 750 C C . TRP A 1 104 ? -0.221 3.527 -5.565 1.00 98.00 104 TRP A C 1
ATOM 752 O O . TRP A 1 104 ? 0.198 4.391 -4.803 1.00 98.00 104 TRP A O 1
ATOM 762 N N . ARG A 1 105 ? -1.462 3.046 -5.507 1.00 97.88 105 ARG A N 1
ATOM 763 C CA . ARG A 1 105 ? -2.480 3.507 -4.561 1.00 97.88 105 ARG A CA 1
ATOM 764 C C . ARG A 1 105 ? -2.880 2.375 -3.639 1.00 97.88 105 ARG A C 1
ATOM 766 O O . ARG A 1 105 ? -3.429 1.379 -4.108 1.00 97.88 105 ARG A O 1
ATOM 773 N N . VAL A 1 106 ? -2.619 2.545 -2.350 1.00 98.31 106 VAL A N 1
ATOM 774 C CA . VAL A 1 106 ? -3.106 1.689 -1.271 1.00 98.31 106 VAL A CA 1
ATOM 775 C C . VAL A 1 106 ? -4.300 2.372 -0.624 1.00 98.31 106 VAL A C 1
ATOM 777 O O . VAL A 1 106 ? -4.178 3.503 -0.161 1.00 98.31 106 VAL A O 1
ATOM 780 N N . ARG A 1 107 ? -5.444 1.694 -0.579 1.00 97.94 107 ARG A N 1
ATOM 781 C CA . ARG A 1 107 ? -6.623 2.167 0.155 1.00 97.94 107 ARG A CA 1
ATOM 782 C C . ARG A 1 107 ? -6.791 1.331 1.410 1.00 97.94 107 ARG A C 1
ATOM 784 O O . ARG A 1 107 ? -6.846 0.107 1.301 1.00 97.94 107 ARG A O 1
ATOM 791 N N . LEU A 1 108 ? -6.900 1.993 2.553 1.00 97.81 108 LEU A N 1
ATOM 792 C CA . LEU A 1 108 ? -7.198 1.406 3.855 1.00 97.81 108 LEU A CA 1
ATOM 793 C C . LEU A 1 108 ? -8.582 1.892 4.278 1.00 97.81 108 LEU A C 1
ATOM 795 O O . LEU A 1 108 ? -8.839 3.089 4.281 1.00 97.81 108 LEU A O 1
ATOM 799 N N . VAL A 1 109 ? -9.485 0.978 4.595 1.00 96.94 109 VAL A N 1
ATOM 800 C CA . VAL A 1 109 ? -10.817 1.297 5.114 1.00 96.94 109 VAL A CA 1
ATOM 801 C C . VAL A 1 109 ? -10.824 0.918 6.580 1.00 96.94 109 VAL A C 1
ATOM 803 O O . VAL A 1 109 ? -10.494 -0.229 6.892 1.00 96.94 109 VAL A O 1
ATOM 806 N N . ALA A 1 110 ? -11.188 1.854 7.453 1.00 94.88 110 ALA A N 1
ATOM 807 C CA . ALA A 1 110 ? -11.247 1.596 8.882 1.00 94.88 110 ALA A CA 1
ATOM 808 C C . ALA A 1 110 ? -12.421 0.666 9.245 1.00 94.88 110 ALA A C 1
ATOM 810 O O . ALA A 1 110 ? -13.443 0.616 8.554 1.00 94.88 110 ALA A O 1
ATOM 811 N N . SER A 1 111 ? -12.264 -0.092 10.327 1.00 94.69 111 SER A N 1
ATOM 812 C CA . SER A 1 111 ? -13.360 -0.749 11.041 1.00 94.69 111 SER A CA 1
ATOM 813 C C . SER A 1 111 ? -14.319 0.275 11.654 1.00 94.69 111 SER A C 1
ATOM 815 O O . SER A 1 111 ? -13.979 1.453 11.751 1.00 94.69 111 SER A O 1
ATOM 817 N N . PRO A 1 112 ? -15.524 -0.149 12.084 1.00 93.12 112 PRO A N 1
ATOM 818 C CA . PRO A 1 112 ? -16.497 0.756 12.700 1.00 93.12 112 PRO A CA 1
ATOM 819 C C . PRO A 1 112 ? -15.976 1.508 13.935 1.00 93.12 112 PRO A C 1
ATOM 821 O O . PRO A 1 112 ? -16.451 2.599 14.224 1.00 93.12 112 PRO A O 1
ATOM 824 N N . ASP A 1 113 ? -14.994 0.944 14.645 1.00 90.19 113 ASP A N 1
ATOM 825 C CA . ASP A 1 113 ? -14.302 1.589 15.772 1.00 90.19 113 ASP A CA 1
ATOM 826 C C . ASP A 1 113 ? -13.291 2.679 15.352 1.00 90.19 113 ASP A C 1
ATOM 828 O O . ASP A 1 113 ? -12.758 3.381 16.209 1.00 90.19 113 ASP A O 1
ATOM 832 N N . GLY A 1 114 ? -12.991 2.814 14.055 1.00 89.94 114 GLY A N 1
ATOM 833 C CA . GLY A 1 114 ? -12.005 3.749 13.506 1.00 89.94 114 GLY A CA 1
ATOM 834 C C . GLY A 1 114 ? -10.537 3.394 13.783 1.00 89.94 114 GLY A C 1
ATOM 835 O O . GLY A 1 114 ? -9.644 4.089 13.303 1.00 89.94 114 GLY A O 1
ATOM 836 N N . GLN A 1 115 ? -10.257 2.334 14.543 1.00 93.88 115 GLN A N 1
ATOM 837 C CA . GLN A 1 115 ? -8.922 2.056 15.093 1.00 93.88 115 GLN A CA 1
ATOM 838 C C . GLN A 1 115 ? -8.129 1.052 14.256 1.00 93.88 115 GLN A C 1
ATOM 840 O O . GLN A 1 115 ? -6.896 1.100 14.225 1.00 93.88 115 GLN A O 1
ATOM 845 N N . SER A 1 116 ? -8.814 0.134 13.574 1.00 97.12 116 SER A N 1
ATOM 846 C CA . SER A 1 116 ? -8.185 -0.949 12.818 1.00 97.12 116 SER A CA 1
ATOM 847 C C . SER A 1 116 ? -8.594 -0.943 11.348 1.00 97.12 116 SER A C 1
ATOM 849 O O . SER A 1 116 ? -9.531 -0.267 10.932 1.00 97.12 116 SER A O 1
ATOM 851 N N . VAL A 1 117 ? -7.860 -1.678 10.525 1.00 97.19 117 VAL A N 1
ATOM 852 C CA . VAL A 1 117 ? -8.191 -1.893 9.121 1.00 97.19 117 VAL A CA 1
ATOM 853 C C . VAL A 1 117 ? -9.339 -2.898 9.050 1.00 97.19 117 VAL A C 1
ATOM 855 O O . VAL A 1 117 ? -9.208 -4.027 9.509 1.00 97.19 117 VAL A O 1
ATOM 858 N N . ALA A 1 118 ? -10.444 -2.537 8.406 1.00 96.62 118 ALA A N 1
ATOM 859 C CA . ALA A 1 118 ? -11.466 -3.492 7.980 1.00 96.62 118 ALA A CA 1
ATOM 860 C C . ALA A 1 118 ? -11.116 -4.123 6.632 1.00 96.62 118 ALA A C 1
ATOM 862 O O . ALA A 1 118 ? -11.312 -5.318 6.420 1.00 96.62 118 ALA A O 1
ATOM 863 N N . ARG A 1 119 ? -10.622 -3.310 5.691 1.00 97.06 119 ARG A N 1
ATOM 864 C CA . ARG A 1 119 ? -10.252 -3.747 4.338 1.00 97.06 119 ARG A CA 1
ATOM 865 C C . ARG A 1 119 ? -9.069 -2.947 3.821 1.00 97.06 119 ARG A C 1
ATOM 867 O O . ARG A 1 119 ? -9.003 -1.737 4.020 1.00 97.06 119 ARG A O 1
ATOM 874 N N . SER A 1 120 ? -8.191 -3.606 3.078 1.00 97.88 120 SER A N 1
ATOM 875 C CA . SER A 1 120 ? -7.095 -2.963 2.363 1.00 97.88 120 SER A CA 1
ATOM 876 C C . SER A 1 120 ? -7.056 -3.407 0.905 1.00 97.88 120 SER A C 1
ATOM 878 O O . SER A 1 120 ? -7.520 -4.487 0.540 1.00 97.88 120 SER A O 1
ATOM 880 N N . SER A 1 121 ? -6.545 -2.545 0.033 1.00 98.06 121 SER A N 1
ATOM 881 C CA . SER A 1 121 ? -6.356 -2.864 -1.383 1.00 98.06 121 SER A CA 1
ATOM 882 C C . SER A 1 121 ? -5.197 -2.072 -1.958 1.00 98.06 121 SER A C 1
ATOM 884 O O . SER A 1 121 ? -4.846 -1.017 -1.433 1.00 98.06 121 SER A O 1
ATOM 886 N N . VAL A 1 122 ? -4.619 -2.563 -3.053 1.00 98.38 122 VAL A N 1
ATOM 887 C CA . VAL A 1 122 ? -3.565 -1.864 -3.785 1.00 98.38 122 VAL A CA 1
ATOM 888 C C . VAL A 1 122 ? -3.794 -1.948 -5.282 1.00 98.38 122 VAL A C 1
ATOM 890 O O . VAL A 1 122 ? -4.150 -3.002 -5.811 1.00 98.38 122 VAL A O 1
ATOM 893 N N . ARG A 1 123 ? -3.588 -0.830 -5.976 1.00 97.44 123 ARG A N 1
ATOM 894 C CA . ARG A 1 123 ? -3.680 -0.743 -7.434 1.00 97.44 123 ARG A CA 1
ATOM 895 C C . ARG A 1 123 ? -2.491 0.019 -7.997 1.00 97.44 123 ARG A C 1
ATOM 897 O O . ARG A 1 123 ? -2.015 0.973 -7.388 1.00 97.44 123 ARG A O 1
ATOM 904 N N . ARG A 1 124 ? -2.059 -0.396 -9.185 1.00 96.12 124 ARG A N 1
ATOM 905 C CA . ARG A 1 124 ? -1.091 0.318 -10.016 1.00 96.12 124 ARG A CA 1
ATOM 906 C C . ARG A 1 124 ? -1.838 0.985 -11.165 1.00 96.12 124 ARG A C 1
ATOM 908 O O . ARG A 1 124 ? -2.665 0.332 -11.799 1.00 96.12 124 ARG A O 1
ATOM 915 N N . SER A 1 125 ? -1.530 2.238 -11.458 1.00 94.00 125 SER A N 1
ATOM 916 C CA . SER A 1 125 ? -1.969 2.929 -12.673 1.00 94.00 125 SER A CA 1
ATOM 917 C C . SER A 1 125 ? -0.783 3.585 -13.370 1.00 94.00 125 SER A C 1
ATOM 919 O O . SER A 1 125 ? 0.252 3.844 -12.753 1.00 94.00 125 SER A O 1
ATOM 921 N N . THR A 1 126 ? -0.916 3.796 -14.674 1.00 90.12 126 THR A N 1
ATOM 922 C CA . THR A 1 126 ? 0.020 4.581 -15.476 1.00 90.12 126 THR A CA 1
ATOM 923 C C . THR A 1 126 ? -0.814 5.577 -16.262 1.00 90.12 126 THR A C 1
ATOM 925 O O . THR A 1 126 ? -1.766 5.146 -16.913 1.00 90.12 126 THR A O 1
ATOM 928 N N . ASN A 1 127 ? -0.488 6.858 -16.127 1.00 80.50 127 ASN A N 1
ATOM 929 C CA . ASN A 1 127 ? -1.103 7.962 -16.854 1.00 80.50 127 ASN A CA 1
ATOM 930 C C . ASN A 1 127 ? -0.131 8.496 -17.905 1.00 80.50 127 ASN A C 1
ATOM 932 O O . ASN A 1 127 ? 1.099 8.441 -17.643 1.00 80.50 127 ASN A O 1
#

Organism: NCBI:txid304077

Secondary structure (DSSP, 8-state):
-------------------------PPPPPP-HHHHHTS-GGGHHHHHHHHHHHHS-TTSBHHHHHHHHHHTT-EEE--TTSEEEEEEEEEEEETTEEEEEEEEEEEEEE-TTSSBEEEEEEEEEE-

Sequence (127 aa):
MSSPCTRIALIATAMLSLGASTAVQAAPQKFTFRNLEFGSRDKRVPRAQAYVARTMAPGTSMASAIDAAKNAGARCAEPADGSVLCTANFMQHRSGEGMSDIQWRVRLVASPDGQSVARSSVRRSTN

Radius of gyration: 27.74 Å; chains: 1; bounding box: 59×90×49 Å